Protein AF-A0A6I2UBQ3-F1 (afdb_monomer_lite)

Structure (mmCIF, N/CA/C/O backbone):
data_AF-A0A6I2UBQ3-F1
#
_entry.id   AF-A0A6I2UBQ3-F1
#
loop_
_atom_site.group_PDB
_atom_site.id
_atom_site.type_symbol
_atom_site.label_atom_id
_atom_site.label_alt_id
_atom_site.label_comp_id
_atom_site.label_asym_id
_atom_site.label_entity_id
_atom_site.label_seq_id
_atom_site.pdbx_PDB_ins_code
_atom_site.Cartn_x
_atom_site.Cartn_y
_atom_site.Cartn_z
_atom_site.occupancy
_atom_site.B_iso_or_equiv
_atom_site.auth_seq_id
_atom_site.auth_comp_id
_atom_site.auth_asym_id
_atom_site.auth_atom_id
_atom_site.pdbx_PDB_model_num
ATOM 1 N N . MET A 1 1 ? -4.994 -2.375 22.063 1.00 79.31 1 MET A N 1
ATOM 2 C CA . MET A 1 1 ? -6.035 -1.791 22.940 1.00 79.31 1 MET A CA 1
ATOM 3 C C . MET A 1 1 ? -6.570 -0.534 22.272 1.00 79.31 1 MET A C 1
ATOM 5 O O . MET A 1 1 ? -5.769 0.278 21.829 1.00 79.31 1 MET A O 1
ATOM 9 N N . VAL A 1 2 ? -7.887 -0.414 22.124 1.00 88.94 2 VAL A N 1
ATOM 10 C CA . VAL A 1 2 ? -8.575 0.676 21.416 1.00 88.94 2 VAL A CA 1
ATOM 11 C C . VAL A 1 2 ? -9.421 1.448 22.422 1.00 88.94 2 VAL A C 1
ATOM 13 O O . VAL A 1 2 ? -10.162 0.834 23.182 1.00 88.94 2 VAL A O 1
ATOM 16 N N . HIS A 1 3 ? -9.316 2.774 22.446 1.00 89.69 3 HIS A N 1
ATOM 17 C CA . HIS A 1 3 ? -10.200 3.613 23.254 1.00 89.69 3 HIS A CA 1
ATOM 18 C C . HIS A 1 3 ? -11.516 3.855 22.506 1.00 89.69 3 HIS A C 1
ATOM 20 O O . HIS A 1 3 ? -11.501 4.209 21.328 1.00 89.69 3 HIS A O 1
ATOM 26 N N . SER A 1 4 ? -12.639 3.669 23.190 1.00 87.38 4 SER A N 1
ATOM 27 C CA . SER A 1 4 ? -13.977 4.010 22.714 1.00 87.38 4 SER A CA 1
ATOM 28 C C . SER A 1 4 ? -14.573 5.050 23.654 1.00 87.38 4 SER A C 1
ATOM 30 O O . SER A 1 4 ? -14.580 4.841 24.865 1.00 87.38 4 SER A O 1
ATOM 32 N N . GLU A 1 5 ? -15.090 6.150 23.105 1.00 87.44 5 GLU A N 1
ATOM 33 C CA . GLU A 1 5 ? -15.733 7.222 23.884 1.00 87.44 5 GLU A CA 1
ATOM 34 C C . GLU A 1 5 ? -17.092 6.808 24.474 1.00 87.44 5 GLU A C 1
ATOM 36 O O . GLU A 1 5 ? -17.652 7.536 25.289 1.00 87.44 5 GLU A O 1
ATOM 41 N N . GLY A 1 6 ? -17.591 5.623 24.108 1.00 81.00 6 GLY A N 1
ATOM 42 C CA . GLY A 1 6 ? -18.938 5.159 24.422 1.00 81.00 6 GLY A CA 1
ATOM 43 C C . GLY A 1 6 ? -19.851 5.208 23.197 1.00 81.00 6 GLY A C 1
ATOM 44 O O . GLY A 1 6 ? -19.631 5.959 22.248 1.00 81.00 6 GLY A O 1
ATOM 45 N N . GLY A 1 7 ? -20.856 4.338 23.183 1.00 79.25 7 GLY A N 1
ATOM 46 C CA . GLY A 1 7 ? -21.875 4.279 22.140 1.00 79.25 7 GLY A CA 1
ATOM 47 C C . GLY A 1 7 ? -23.088 5.166 22.437 1.00 79.25 7 GLY A C 1
ATOM 48 O O . GLY A 1 7 ? -23.176 5.838 23.462 1.00 79.25 7 GLY A O 1
ATOM 49 N N . ALA A 1 8 ? -24.072 5.139 21.538 1.00 77.88 8 ALA A N 1
ATOM 50 C CA . ALA A 1 8 ? -25.351 5.814 21.757 1.00 77.88 8 ALA A CA 1
ATOM 51 C C . ALA A 1 8 ? -26.162 5.159 22.892 1.00 77.88 8 ALA A C 1
ATOM 53 O O . ALA A 1 8 ? -26.064 3.952 23.117 1.00 77.88 8 ALA A O 1
ATOM 54 N N . VAL A 1 9 ? -27.009 5.938 23.570 1.00 82.25 9 VAL A N 1
ATOM 55 C CA . VAL A 1 9 ? -27.980 5.418 24.549 1.00 82.25 9 VAL A CA 1
ATOM 56 C C . VAL A 1 9 ? -28.892 4.394 23.865 1.00 82.25 9 VAL A C 1
ATOM 58 O O . VAL A 1 9 ? -29.412 4.653 22.779 1.00 82.25 9 VAL A O 1
ATOM 61 N N . ARG A 1 10 ? -29.105 3.239 24.502 1.00 82.50 10 ARG A N 1
ATOM 62 C CA . ARG A 1 10 ? -30.016 2.188 24.020 1.00 82.50 10 ARG A CA 1
ATOM 63 C C . ARG A 1 10 ? -31.049 1.858 25.094 1.00 82.50 10 ARG A C 1
ATOM 65 O O . ARG A 1 10 ? -30.814 2.090 26.276 1.00 82.50 10 ARG A O 1
ATOM 72 N N . VAL A 1 11 ? -32.199 1.324 24.688 1.00 83.62 11 VAL A N 1
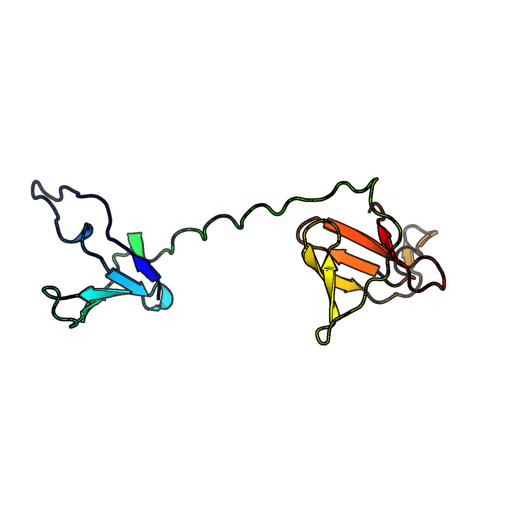ATOM 73 C CA . VAL A 1 11 ? -33.218 0.803 25.610 1.00 83.62 11 VAL A CA 1
ATOM 74 C C . VAL A 1 11 ? -33.198 -0.716 25.518 1.00 83.62 11 VAL A C 1
ATOM 76 O O . VAL A 1 11 ? -33.469 -1.269 24.455 1.00 83.62 11 VAL A O 1
ATOM 79 N N . ILE A 1 12 ? -32.878 -1.386 26.622 1.00 79.75 12 ILE A N 1
ATOM 80 C CA . ILE A 1 12 ? -32.845 -2.847 26.728 1.00 79.75 12 ILE A CA 1
ATOM 81 C C . ILE A 1 12 ? -33.933 -3.255 27.722 1.00 79.75 12 ILE A C 1
ATOM 83 O O . ILE A 1 12 ? -33.939 -2.807 28.867 1.00 79.75 12 ILE A O 1
ATOM 87 N N . ASN A 1 13 ? -34.889 -4.080 27.283 1.00 80.00 13 ASN A N 1
ATOM 88 C CA . ASN A 1 13 ? -36.015 -4.553 28.106 1.00 80.00 13 ASN A CA 1
ATOM 89 C C . ASN A 1 13 ? -36.793 -3.424 28.813 1.00 80.00 13 ASN A C 1
ATOM 91 O O . ASN A 1 13 ? -37.135 -3.524 29.991 1.00 80.00 13 ASN A O 1
ATOM 95 N N . GLY A 1 14 ? -37.038 -2.317 28.107 1.00 83.44 14 GLY A N 1
ATOM 96 C CA . GLY A 1 14 ? -37.775 -1.165 28.640 1.00 83.44 14 GLY A CA 1
ATOM 97 C C . GLY A 1 14 ? -36.997 -0.305 29.645 1.00 83.44 14 GLY A C 1
ATOM 98 O O . GLY A 1 14 ? -37.555 0.659 30.163 1.00 83.44 14 GLY A O 1
ATOM 99 N N . LYS A 1 15 ? -35.719 -0.610 29.911 1.00 80.31 15 LYS A N 1
ATOM 100 C CA . LYS A 1 15 ? -34.821 0.216 30.729 1.00 80.31 15 LYS A CA 1
ATOM 101 C C . LYS A 1 15 ? -33.751 0.860 29.857 1.00 80.31 15 LYS A C 1
ATOM 103 O O . LYS A 1 15 ? -33.224 0.239 28.938 1.00 80.31 15 LYS A O 1
ATOM 108 N N . VAL A 1 16 ? -33.441 2.118 30.150 1.00 80.50 16 VAL A N 1
ATOM 109 C CA . VAL A 1 16 ? -32.354 2.840 29.487 1.00 80.50 16 VAL A CA 1
ATOM 110 C C . VAL A 1 16 ? -31.023 2.260 29.958 1.00 80.50 16 VAL A C 1
ATOM 112 O O . VAL A 1 16 ? -30.746 2.233 31.157 1.00 80.50 16 VAL A O 1
ATOM 115 N N . ASP A 1 17 ? -30.214 1.794 29.014 1.00 76.75 17 ASP A N 1
ATOM 116 C CA . ASP A 1 17 ? -28.870 1.297 29.267 1.00 76.75 17 ASP A CA 1
ATOM 117 C C . ASP A 1 17 ? -27.860 2.454 29.208 1.00 76.75 17 ASP A C 1
ATOM 119 O O . ASP A 1 17 ? -27.469 2.930 28.137 1.00 76.75 17 ASP A O 1
ATOM 123 N N . TYR A 1 18 ? -27.452 2.916 30.391 1.00 79.62 18 TYR A N 1
ATOM 124 C CA . TYR A 1 18 ? -26.423 3.944 30.568 1.00 79.62 18 TYR A CA 1
ATOM 125 C C . TYR A 1 18 ? -24.997 3.382 30.520 1.00 79.62 18 TYR A C 1
ATOM 127 O O . TYR A 1 18 ? -24.033 4.150 30.531 1.00 79.62 18 TYR A O 1
ATOM 135 N N . GLU A 1 19 ? -24.837 2.061 30.482 1.00 78.50 19 GLU A N 1
ATOM 136 C CA . GLU A 1 19 ? -23.529 1.415 30.520 1.00 78.50 19 GLU A CA 1
ATOM 137 C C . GLU A 1 19 ? -22.830 1.515 29.164 1.00 78.50 19 GLU A C 1
ATOM 139 O O . GLU A 1 19 ? -21.617 1.725 29.125 1.00 78.50 19 GLU A O 1
ATOM 144 N N . ASN A 1 20 ? -23.597 1.464 28.069 1.00 80.19 20 ASN A N 1
ATOM 145 C CA . ASN A 1 20 ? -23.085 1.576 26.702 1.00 80.19 20 ASN A CA 1
ATOM 146 C C . ASN A 1 20 ? -22.452 2.945 26.390 1.00 80.19 20 ASN A C 1
ATOM 148 O O . ASN A 1 20 ? -21.561 3.036 25.550 1.00 80.19 20 ASN A O 1
ATOM 152 N N . VAL A 1 21 ? -22.890 4.013 27.063 1.00 83.94 21 VAL A N 1
ATOM 153 C CA . VAL A 1 21 ? -22.431 5.396 26.813 1.00 83.94 21 VAL A CA 1
ATOM 154 C C . VAL A 1 21 ? -21.105 5.700 27.512 1.00 83.94 21 VAL A C 1
ATOM 156 O O . VAL A 1 21 ? -20.477 6.722 27.256 1.00 83.94 21 VAL A O 1
ATOM 159 N N . LYS A 1 22 ? -20.662 4.834 28.427 1.00 86.94 22 LYS A N 1
ATOM 160 C CA . LYS A 1 22 ? -19.435 5.076 29.184 1.00 86.94 22 LYS A CA 1
ATOM 161 C C . LYS A 1 22 ? -18.201 4.793 28.318 1.00 86.94 22 LYS A C 1
ATOM 163 O O . LYS A 1 22 ? -18.185 3.790 27.598 1.00 86.94 22 LYS A O 1
ATOM 168 N N . PRO A 1 23 ? -17.143 5.613 28.440 1.00 88.94 23 PRO A N 1
ATOM 169 C CA . PRO A 1 23 ? -15.890 5.349 27.760 1.00 88.94 23 PRO A CA 1
ATOM 170 C C . PRO A 1 23 ? -15.277 4.042 28.265 1.00 88.94 23 PRO A C 1
ATOM 172 O O . PRO A 1 23 ? -15.368 3.699 29.449 1.00 88.94 23 PRO A O 1
ATOM 175 N N . ARG A 1 24 ? -14.655 3.299 27.353 1.00 91.12 24 ARG A N 1
ATOM 176 C CA . ARG A 1 24 ? -14.041 2.002 27.643 1.00 91.12 24 ARG A CA 1
ATOM 177 C C . ARG A 1 24 ? -12.827 1.752 26.767 1.00 91.12 24 ARG A C 1
ATOM 179 O O . ARG A 1 24 ? -12.738 2.229 25.638 1.00 91.12 24 ARG A O 1
ATOM 186 N N . TYR A 1 25 ? -11.910 0.943 27.276 1.00 91.56 25 TYR A N 1
ATOM 187 C CA . TYR A 1 25 ? -10.757 0.462 26.530 1.00 91.56 25 TYR A CA 1
ATOM 188 C C . TYR A 1 25 ? -10.960 -0.988 26.129 1.00 91.56 25 TYR A C 1
ATOM 190 O O . TYR A 1 25 ? -11.138 -1.848 26.980 1.00 91.56 25 TYR A O 1
ATOM 198 N N . ILE A 1 26 ? -10.897 -1.265 24.836 1.00 92.12 26 ILE A N 1
ATOM 199 C CA . ILE A 1 26 ? -11.262 -2.547 24.245 1.00 92.12 26 ILE A CA 1
ATOM 200 C C . ILE A 1 26 ? -10.000 -3.270 23.770 1.00 92.12 26 ILE A C 1
ATOM 202 O O . ILE A 1 26 ? -9.144 -2.694 23.092 1.00 92.12 26 ILE A O 1
ATOM 206 N N . CYS A 1 27 ? -9.871 -4.547 24.112 1.00 91.94 27 CYS A N 1
ATOM 207 C CA . CYS A 1 27 ? -8.873 -5.447 23.555 1.00 91.94 27 CYS A CA 1
ATOM 208 C C . CYS A 1 27 ? -9.582 -6.550 22.766 1.00 91.94 27 CYS A C 1
ATOM 210 O O . CYS A 1 27 ? -10.089 -7.505 23.356 1.00 91.94 27 CYS A O 1
ATOM 212 N N . TYR A 1 28 ? -9.607 -6.413 21.439 1.00 90.31 28 TYR A N 1
ATOM 213 C CA . TYR A 1 28 ? -10.239 -7.390 20.549 1.00 90.31 28 TYR A CA 1
ATOM 214 C C . TYR A 1 28 ? -9.514 -8.744 20.562 1.00 90.31 28 TYR A C 1
ATOM 216 O O . TYR A 1 28 ? -10.178 -9.772 20.544 1.00 90.31 28 TYR A O 1
ATOM 224 N N . ASP A 1 29 ? -8.184 -8.759 20.711 1.00 90.19 29 ASP A N 1
ATOM 225 C CA . ASP A 1 29 ? -7.394 -10.002 20.770 1.00 90.19 29 ASP A CA 1
ATOM 226 C C . ASP A 1 29 ? -7.744 -10.858 21.994 1.00 90.19 29 ASP A C 1
ATOM 228 O O . ASP A 1 29 ? -7.784 -12.084 21.931 1.00 90.19 29 ASP A O 1
ATOM 232 N N . CYS A 1 30 ? -8.002 -10.204 23.128 1.00 91.69 30 CYS A N 1
ATOM 233 C CA . CYS A 1 30 ? -8.322 -10.877 24.383 1.00 91.69 30 CYS A CA 1
ATOM 234 C C . CYS A 1 30 ? -9.829 -11.038 24.614 1.00 91.69 30 CYS A C 1
ATOM 236 O O . CYS A 1 30 ? -10.212 -11.705 25.571 1.00 91.69 30 CYS A O 1
ATOM 238 N N . GLY A 1 31 ? -10.681 -10.396 23.811 1.00 91.38 31 GLY A N 1
ATOM 239 C CA . GLY A 1 31 ? -12.124 -10.413 24.038 1.00 91.38 31 GLY A CA 1
ATOM 240 C C . GLY A 1 31 ? -12.548 -9.707 25.334 1.00 91.38 31 GLY A C 1
ATOM 241 O O . GLY A 1 31 ? -13.530 -10.117 25.943 1.00 91.38 31 GLY A O 1
ATOM 242 N N . ILE A 1 32 ? -11.819 -8.677 25.783 1.00 94.38 32 ILE A N 1
ATOM 243 C CA . ILE A 1 32 ? -12.110 -7.959 27.038 1.00 94.38 32 ILE A CA 1
ATOM 244 C C . ILE A 1 32 ? -12.165 -6.452 26.846 1.00 94.38 32 ILE A C 1
ATOM 246 O O . ILE A 1 32 ? -11.484 -5.898 25.980 1.00 94.38 32 ILE A O 1
ATOM 250 N N . PHE A 1 33 ? -12.904 -5.774 27.717 1.00 93.19 33 PHE A N 1
ATOM 251 C CA . PHE A 1 33 ? -12.841 -4.328 27.843 1.00 93.19 33 PHE A CA 1
ATOM 252 C C . PHE A 1 33 ? -12.656 -3.885 29.293 1.00 93.19 33 PHE A C 1
ATOM 254 O O . PHE A 1 33 ? -13.031 -4.577 30.236 1.00 93.19 33 PHE A O 1
ATOM 261 N N . TYR A 1 34 ? -12.054 -2.715 29.456 1.00 92.69 34 TYR A N 1
ATOM 262 C CA . TYR A 1 34 ? -11.826 -2.068 30.736 1.00 92.69 34 TYR A CA 1
ATOM 263 C C . TYR A 1 34 ? -12.637 -0.791 30.808 1.00 92.69 34 TYR A C 1
ATOM 265 O O . TYR A 1 34 ? -12.682 -0.026 29.840 1.00 92.69 34 TYR A O 1
ATOM 273 N N . ARG A 1 35 ? -13.240 -0.531 31.962 1.00 90.75 35 ARG A N 1
ATOM 274 C CA . ARG A 1 35 ? -14.015 0.684 32.191 1.00 90.75 35 ARG A CA 1
ATOM 275 C C . ARG A 1 35 ? -13.648 1.315 33.515 1.00 90.75 35 ARG A C 1
ATOM 277 O O . ARG A 1 35 ? -13.473 0.620 34.511 1.00 90.75 35 ARG A O 1
ATOM 284 N N . GLU A 1 36 ? -13.556 2.635 33.504 1.00 90.06 36 GLU A N 1
ATOM 285 C CA . GLU A 1 36 ? -13.230 3.399 34.695 1.00 90.06 36 GLU A CA 1
ATOM 286 C C . GLU A 1 36 ? -14.403 3.423 35.684 1.00 90.06 36 GLU A C 1
ATOM 288 O O . GLU A 1 36 ? -15.560 3.659 35.316 1.00 90.06 36 GLU A O 1
ATOM 293 N N . LEU A 1 37 ? -14.094 3.216 36.959 1.00 87.94 37 LEU A N 1
ATOM 294 C CA . LEU A 1 37 ? -15.043 3.310 38.056 1.00 87.94 37 LEU A CA 1
ATOM 295 C C . LEU A 1 37 ? -15.066 4.733 38.601 1.00 87.94 37 LEU A C 1
ATOM 297 O O . LEU A 1 37 ? -14.056 5.229 39.093 1.00 87.94 37 LEU A O 1
ATOM 301 N N . LEU A 1 38 ? -16.231 5.384 38.546 1.00 84.38 38 LEU A N 1
ATOM 302 C CA . LEU A 1 38 ? -16.511 6.652 39.239 1.00 84.38 38 LEU A CA 1
ATOM 303 C C . LEU A 1 38 ? -15.474 7.773 39.002 1.00 84.38 38 LEU A C 1
ATOM 305 O O . LEU A 1 38 ? -15.280 8.612 39.876 1.00 84.38 38 LEU A O 1
ATOM 309 N N . ARG A 1 39 ? -14.812 7.801 37.834 1.00 80.94 39 ARG A N 1
ATOM 310 C CA . ARG A 1 39 ? -13.725 8.755 37.519 1.00 80.94 39 ARG A CA 1
ATOM 311 C C . ARG A 1 39 ? -12.563 8.728 38.529 1.00 80.94 39 ARG A C 1
ATOM 313 O O . ARG A 1 39 ? -11.942 9.751 38.802 1.00 80.94 39 ARG A O 1
ATOM 320 N N . SER A 1 40 ? -12.326 7.572 39.144 1.00 88.56 40 SER A N 1
ATOM 321 C CA . SER A 1 40 ? -11.312 7.384 40.188 1.00 88.56 40 SER A CA 1
ATOM 322 C C . SER A 1 40 ? -9.919 7.051 39.645 1.00 88.56 40 SER A C 1
ATOM 324 O O . SER A 1 40 ? -8.977 6.930 40.422 1.00 88.56 40 SER A O 1
ATOM 326 N N . GLY A 1 41 ? -9.778 6.839 38.334 1.00 87.88 41 GLY A N 1
ATOM 327 C CA . GLY A 1 41 ? -8.589 6.256 37.716 1.00 87.88 41 GLY A CA 1
ATOM 328 C C . GLY A 1 41 ? -8.464 4.737 37.891 1.00 87.88 41 GLY A C 1
ATOM 329 O O . GLY A 1 41 ? -7.541 4.143 37.335 1.00 87.88 41 GLY A O 1
ATOM 330 N N . LEU A 1 42 ? -9.375 4.088 38.628 1.00 90.50 42 LEU A N 1
ATOM 331 C CA . LEU A 1 42 ? -9.431 2.631 38.762 1.00 90.50 42 LEU A CA 1
ATOM 332 C C . LEU A 1 42 ? -10.290 2.023 37.654 1.00 90.50 42 LEU A C 1
ATOM 334 O O . LEU A 1 42 ? -11.371 2.526 37.349 1.00 90.50 42 LEU A O 1
ATOM 338 N N . TYR A 1 43 ? -9.822 0.914 37.084 1.00 91.69 43 TYR A N 1
ATOM 339 C CA . TYR A 1 43 ? -10.470 0.243 35.962 1.00 91.69 43 TYR A CA 1
ATOM 340 C C . TYR A 1 43 ? -10.902 -1.168 36.336 1.00 91.69 43 TYR A C 1
ATOM 342 O O . TYR A 1 43 ? -10.118 -1.944 36.880 1.00 91.69 43 TYR A O 1
ATOM 350 N N . GLU A 1 44 ? -12.131 -1.514 35.974 1.00 92.56 44 GLU A N 1
ATOM 351 C CA . GLU A 1 44 ? -12.668 -2.865 36.101 1.00 92.56 44 GLU A CA 1
ATOM 352 C C . GLU A 1 44 ? -12.688 -3.562 34.737 1.00 92.56 44 GLU A C 1
ATOM 354 O O . GLU A 1 44 ? -12.868 -2.915 33.700 1.00 92.56 44 GLU A O 1
ATOM 359 N N . ARG A 1 45 ? -12.451 -4.878 34.743 1.00 93.94 45 ARG A N 1
ATOM 360 C CA . ARG A 1 45 ? -12.358 -5.731 33.554 1.00 93.94 45 ARG A CA 1
ATOM 361 C C . ARG A 1 45 ? -13.680 -6.449 33.316 1.00 93.94 45 ARG A C 1
ATOM 363 O O . ARG A 1 45 ? -14.210 -7.082 34.220 1.00 93.94 45 ARG A O 1
ATOM 370 N N . PHE A 1 46 ? -14.118 -6.446 32.066 1.00 91.50 46 PHE A N 1
ATOM 371 C CA . PHE A 1 46 ? -15.329 -7.109 31.602 1.00 91.50 46 PHE A CA 1
ATOM 372 C C . PHE A 1 46 ? -15.050 -7.890 30.316 1.00 91.50 46 PHE A C 1
ATOM 374 O O . PHE A 1 46 ? -14.109 -7.584 29.579 1.00 91.50 46 PHE A O 1
ATOM 381 N N . GLU A 1 47 ? -15.869 -8.897 30.034 1.00 93.25 47 GLU A N 1
ATOM 382 C CA . GLU A 1 47 ? -15.826 -9.634 28.771 1.00 93.25 47 GLU A CA 1
ATOM 383 C C . GLU A 1 47 ? -16.565 -8.864 27.672 1.00 93.25 47 GLU A C 1
ATOM 385 O O . GLU A 1 47 ? -17.602 -8.247 27.917 1.00 93.25 47 GLU A O 1
ATOM 390 N N . LEU A 1 48 ? -16.024 -8.885 26.453 1.00 90.06 48 LEU A N 1
ATOM 391 C CA . LEU A 1 48 ? -16.696 -8.325 25.284 1.00 90.06 48 LEU A CA 1
ATOM 392 C C . LEU A 1 48 ? -17.884 -9.214 24.888 1.00 90.06 48 LEU A C 1
ATOM 394 O O . LEU A 1 48 ? -17.691 -10.425 24.719 1.00 90.06 48 LEU A O 1
ATOM 398 N N . PRO A 1 49 ? -19.074 -8.629 24.667 1.00 86.88 49 PRO A N 1
ATOM 399 C CA . PRO A 1 49 ? -20.188 -9.316 24.021 1.00 86.88 49 PRO A CA 1
ATOM 400 C C . PRO A 1 49 ? -19.768 -9.907 22.671 1.00 86.88 49 PRO A C 1
ATOM 402 O O . PRO A 1 49 ? -18.926 -9.338 21.974 1.00 86.88 49 PRO A O 1
ATOM 405 N N . GLU A 1 50 ? -20.332 -11.054 22.291 1.00 85.69 50 GLU A N 1
ATOM 406 C CA . GLU A 1 50 ? -19.934 -11.761 21.065 1.00 85.69 50 GLU A CA 1
ATOM 407 C C . GLU A 1 50 ? -20.114 -10.921 19.796 1.00 85.69 50 GLU A C 1
ATOM 409 O O . GLU A 1 50 ? -19.269 -10.977 18.902 1.00 85.69 50 GLU A O 1
ATOM 414 N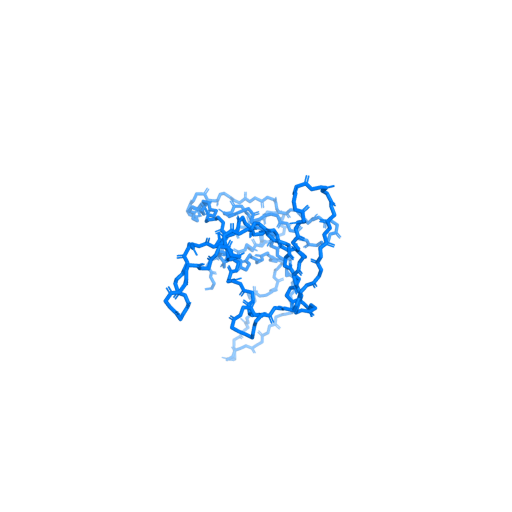 N . ASP A 1 51 ? -21.154 -10.089 19.751 1.00 83.19 51 ASP A N 1
ATOM 415 C CA . ASP A 1 51 ? -21.443 -9.169 18.651 1.00 83.19 51 ASP A CA 1
ATOM 416 C C . ASP A 1 51 ? -20.411 -8.035 18.515 1.00 83.19 51 ASP A C 1
ATOM 418 O O . ASP A 1 51 ? -20.245 -7.480 17.429 1.00 83.19 51 ASP A O 1
ATOM 422 N N . GLU A 1 52 ? -19.658 -7.736 19.577 1.00 85.25 52 GLU A N 1
ATOM 423 C CA . GLU A 1 52 ? -18.636 -6.683 19.607 1.00 85.25 52 GLU A CA 1
ATOM 424 C C . GLU A 1 52 ? -17.197 -7.217 19.545 1.00 85.25 52 GLU A C 1
ATOM 426 O O . GLU A 1 52 ? -16.252 -6.434 19.462 1.00 85.25 52 GLU A O 1
ATOM 431 N N . LYS A 1 53 ? -16.986 -8.540 19.567 1.00 86.75 53 LYS A N 1
ATOM 432 C CA . LYS A 1 53 ? -15.633 -9.129 19.465 1.00 86.75 53 LYS A CA 1
ATOM 433 C C . LYS A 1 53 ? -14.978 -8.869 18.109 1.00 86.75 53 LYS A C 1
ATOM 435 O O . LYS A 1 53 ? -13.753 -8.921 18.003 1.00 86.75 53 LYS A O 1
ATOM 440 N N . THR A 1 54 ? -15.773 -8.576 17.083 1.00 85.25 54 THR A N 1
ATOM 441 C CA . THR A 1 54 ? -15.251 -8.234 15.761 1.00 85.25 54 THR A CA 1
ATOM 442 C C . THR A 1 54 ? -14.820 -6.765 15.751 1.00 85.25 54 THR A C 1
ATOM 444 O O . THR A 1 54 ? -15.665 -5.890 15.947 1.00 85.25 54 THR A O 1
ATOM 447 N N . PRO A 1 55 ? -13.531 -6.457 15.515 1.00 83.50 55 PRO A N 1
ATOM 448 C CA . PRO A 1 55 ? -13.081 -5.076 15.455 1.00 83.50 55 PRO A CA 1
ATOM 449 C C . PRO A 1 55 ? -13.771 -4.329 14.305 1.00 83.50 55 PRO A C 1
ATOM 451 O O . PRO A 1 55 ? -13.974 -4.906 13.231 1.00 83.50 55 PRO A O 1
ATOM 454 N N . PRO A 1 56 ? -14.103 -3.036 14.487 1.00 81.00 56 PRO A N 1
ATOM 455 C CA . PRO A 1 56 ? -14.606 -2.222 13.395 1.00 81.00 56 PRO A CA 1
ATOM 456 C C . PRO A 1 56 ? -13.560 -2.163 12.274 1.00 81.00 56 PRO A C 1
ATOM 458 O O . PRO A 1 56 ? -12.353 -2.215 12.550 1.00 81.00 56 PRO A O 1
ATOM 461 N N . PRO A 1 57 ? -13.992 -2.037 11.006 1.00 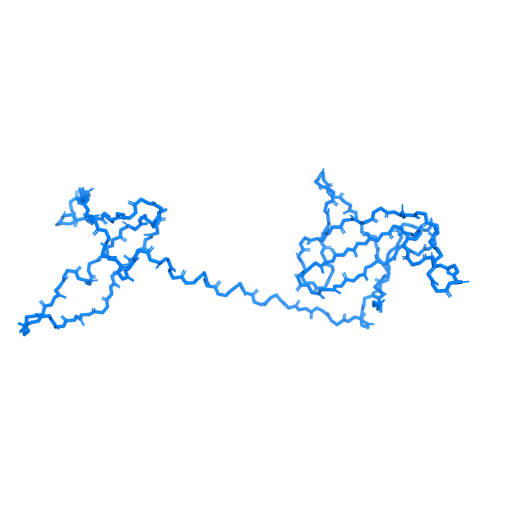79.50 57 PRO A N 1
ATOM 462 C CA . PRO A 1 57 ? -13.059 -1.890 9.905 1.00 79.50 57 PRO A CA 1
ATOM 463 C C . PRO A 1 57 ? -12.156 -0.677 10.165 1.00 79.50 57 PRO A C 1
ATOM 465 O O . PRO A 1 57 ? -12.637 0.355 10.649 1.00 79.50 57 PRO A O 1
ATOM 468 N N . PRO A 1 58 ? -10.849 -0.778 9.864 1.00 75.88 58 PRO A N 1
ATOM 469 C CA . PRO A 1 58 ? -9.951 0.352 10.023 1.00 75.88 58 PRO A CA 1
ATOM 470 C C . PRO A 1 58 ? -10.479 1.539 9.206 1.00 75.88 58 PRO A C 1
ATOM 472 O O . PRO A 1 58 ? -11.019 1.334 8.110 1.00 75.88 58 PRO A O 1
ATOM 475 N N . PRO A 1 59 ? -10.330 2.781 9.705 1.00 72.44 59 PRO A N 1
ATOM 476 C CA . PRO A 1 59 ? -10.742 3.951 8.950 1.00 72.44 59 PRO A CA 1
ATOM 477 C C . PRO A 1 59 ? -10.053 3.937 7.577 1.00 72.44 59 PRO A C 1
ATOM 479 O O . PRO A 1 59 ? -8.884 3.539 7.479 1.00 72.44 59 PRO A O 1
ATOM 482 N N . PRO A 1 60 ? -10.748 4.353 6.503 1.00 68.12 60 PRO A N 1
ATOM 483 C CA . PRO A 1 60 ? -10.149 4.391 5.180 1.00 68.12 60 PRO A CA 1
ATOM 484 C C . PRO A 1 60 ? -8.882 5.249 5.231 1.00 68.12 60 PRO A C 1
ATOM 486 O O . PRO A 1 60 ? -8.913 6.386 5.709 1.00 68.12 60 PRO A O 1
ATOM 489 N N . LYS A 1 61 ? -7.757 4.701 4.747 1.00 65.38 61 LYS A N 1
ATOM 490 C CA . LYS A 1 61 ? -6.502 5.458 4.638 1.00 65.38 61 LYS A CA 1
ATOM 491 C C . LYS A 1 61 ? -6.793 6.771 3.889 1.00 65.38 61 LYS A C 1
ATOM 493 O O . LYS A 1 61 ? -7.496 6.731 2.873 1.00 65.38 61 LYS A O 1
ATOM 498 N N . PRO A 1 62 ? -6.264 7.926 4.337 1.00 66.06 62 PRO A N 1
ATOM 499 C CA . PRO A 1 62 ? -6.472 9.183 3.631 1.00 66.06 62 PRO A CA 1
ATOM 500 C C . PRO A 1 62 ? -5.999 9.034 2.181 1.00 66.06 62 PRO A C 1
ATOM 502 O O . PRO A 1 62 ? -4.863 8.620 1.931 1.00 66.06 62 PRO A O 1
ATOM 505 N N . LYS A 1 63 ? -6.883 9.341 1.222 1.00 61.91 63 LYS A N 1
ATOM 506 C CA . LYS A 1 63 ? -6.569 9.267 -0.210 1.00 61.91 63 LYS A CA 1
ATOM 507 C C . LYS A 1 63 ? -5.443 10.254 -0.507 1.00 61.91 63 LYS A C 1
ATOM 509 O O . LYS A 1 63 ? -5.648 11.467 -0.496 1.00 61.91 63 LYS A O 1
ATOM 514 N N . ARG A 1 64 ? -4.239 9.737 -0.746 1.00 67.31 64 ARG A N 1
ATOM 515 C CA . ARG A 1 64 ? -3.089 10.559 -1.137 1.00 67.31 64 ARG A CA 1
ATOM 516 C C . ARG A 1 64 ? -3.362 11.151 -2.519 1.00 67.31 64 ARG A C 1
ATOM 518 O O . ARG A 1 64 ? -3.901 10.462 -3.383 1.00 67.31 64 ARG A O 1
ATOM 525 N N . ARG A 1 65 ? -3.015 12.424 -2.737 1.00 74.69 65 ARG A N 1
ATOM 526 C CA . ARG A 1 65 ? -3.152 13.061 -4.056 1.00 74.69 65 ARG A CA 1
ATOM 527 C C . ARG A 1 65 ? -2.200 12.369 -5.032 1.00 74.69 65 ARG A C 1
ATOM 529 O O . ARG A 1 65 ? -0.988 12.494 -4.893 1.00 74.69 65 ARG A O 1
ATOM 536 N N . ILE A 1 66 ? -2.756 11.619 -5.978 1.00 80.06 66 ILE A N 1
ATOM 537 C CA . ILE A 1 66 ? -1.995 10.914 -7.011 1.00 80.06 66 ILE A CA 1
ATOM 538 C C . ILE A 1 66 ? -1.673 11.914 -8.124 1.00 80.06 66 ILE A C 1
ATOM 540 O O . ILE A 1 66 ? -2.588 12.475 -8.723 1.00 80.06 66 ILE A O 1
ATOM 544 N N . LYS A 1 67 ? -0.387 12.137 -8.414 1.00 83.69 67 LYS A N 1
ATOM 545 C CA . LYS A 1 67 ? 0.037 12.966 -9.556 1.00 83.69 67 LYS A CA 1
ATOM 546 C C . LYS A 1 67 ? -0.283 12.279 -10.893 1.00 83.69 67 LYS A C 1
ATOM 548 O O . LYS A 1 67 ? -0.273 11.044 -10.985 1.00 83.69 67 LYS A O 1
ATOM 553 N N . SER A 1 68 ? -0.553 13.066 -11.933 1.00 82.50 68 SER A N 1
ATOM 554 C CA . SER A 1 68 ? -0.725 12.576 -13.309 1.00 82.50 68 SER A CA 1
ATOM 555 C C . SER A 1 68 ? 0.591 11.971 -13.836 1.00 82.50 68 SER A C 1
ATOM 557 O O . SER A 1 68 ? 1.672 12.281 -13.338 1.00 82.50 68 SER A O 1
ATOM 559 N N . THR A 1 69 ? 0.518 11.040 -14.794 1.00 80.50 69 THR A N 1
ATOM 560 C CA . THR A 1 69 ? 1.710 10.374 -15.365 1.00 80.50 69 THR A CA 1
ATOM 561 C C . THR A 1 69 ? 2.417 11.232 -16.406 1.00 80.50 69 THR A C 1
ATOM 563 O O . THR A 1 69 ? 3.641 11.187 -16.486 1.00 80.50 69 THR A O 1
ATOM 566 N N . GLY A 1 70 ? 1.665 12.044 -17.158 1.00 74.06 70 GLY A N 1
ATOM 567 C CA . GLY A 1 70 ? 2.192 12.904 -18.224 1.00 74.06 70 GLY A CA 1
ATOM 568 C C . GLY A 1 70 ? 3.119 14.026 -17.745 1.00 74.06 70 GLY A C 1
ATOM 569 O O . GLY A 1 70 ? 3.871 14.572 -18.542 1.00 74.06 70 GLY A O 1
ATOM 570 N N . GLU A 1 71 ? 3.112 14.342 -16.450 1.00 71.94 71 GLU A N 1
ATOM 571 C CA . GLU A 1 71 ? 3.947 15.394 -15.849 1.00 71.94 71 GLU A CA 1
ATOM 572 C C . GLU A 1 71 ? 5.227 14.851 -15.190 1.00 71.94 71 GLU A C 1
ATOM 574 O O . GLU A 1 71 ? 6.022 15.610 -14.632 1.00 71.94 71 GLU A O 1
ATOM 579 N N . LEU A 1 72 ? 5.447 13.532 -15.210 1.00 84.38 72 LEU A N 1
ATOM 580 C CA . LEU A 1 72 ? 6.597 12.923 -14.546 1.00 84.38 72 LEU A CA 1
ATOM 581 C C . LEU A 1 72 ? 7.819 12.933 -15.462 1.00 84.38 72 LEU A C 1
ATOM 583 O O . LEU A 1 72 ? 7.983 12.069 -16.324 1.00 84.38 72 LEU A O 1
ATOM 587 N N . ALA A 1 73 ? 8.718 13.884 -15.220 1.00 87.38 73 ALA A N 1
ATOM 588 C CA . ALA A 1 73 ? 10.044 13.866 -15.819 1.00 87.38 73 ALA A CA 1
ATOM 589 C C . ALA A 1 73 ? 10.855 12.639 -15.342 1.00 87.38 73 ALA A C 1
ATOM 591 O O . ALA A 1 73 ? 10.674 12.183 -14.205 1.00 87.38 73 ALA A O 1
ATOM 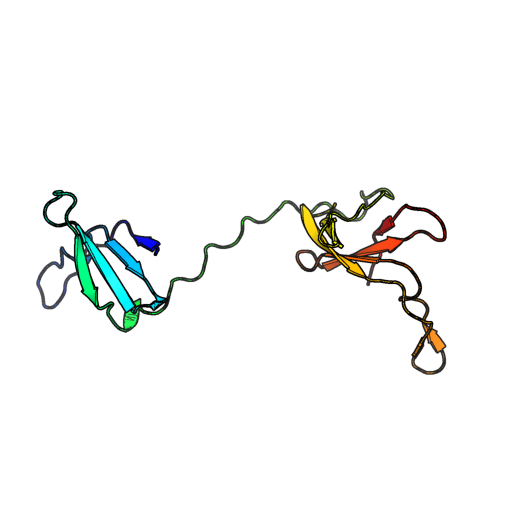592 N N . PRO A 1 74 ? 11.785 12.122 -16.171 1.00 90.44 74 PRO A N 1
ATOM 593 C CA . PRO A 1 74 ? 12.762 11.134 -15.737 1.00 90.44 74 PRO A CA 1
ATOM 594 C C . PRO A 1 74 ? 13.460 11.560 -14.449 1.00 90.44 74 PRO A C 1
ATOM 596 O O . PRO A 1 74 ? 13.924 12.694 -14.323 1.00 90.44 74 PRO A O 1
ATOM 599 N N . MET A 1 75 ? 13.577 10.642 -13.495 1.00 91.62 75 MET A N 1
ATOM 600 C CA . MET A 1 75 ? 14.099 10.976 -12.173 1.00 91.62 75 MET A CA 1
ATOM 601 C C . MET A 1 75 ? 14.981 9.888 -11.587 1.00 91.62 75 MET A C 1
ATOM 603 O O . MET A 1 75 ? 14.891 8.716 -11.946 1.00 91.62 75 MET A O 1
ATOM 607 N N . GLN A 1 76 ? 15.847 10.284 -10.660 1.00 91.62 76 GLN A N 1
ATOM 608 C CA . GLN A 1 76 ? 16.700 9.350 -9.940 1.00 91.62 76 GLN A CA 1
ATOM 609 C C . GLN A 1 76 ? 15.939 8.781 -8.744 1.00 91.62 76 GLN A C 1
ATOM 611 O O . GLN A 1 76 ? 15.627 9.496 -7.793 1.00 91.62 76 GLN A O 1
ATOM 616 N N . LEU A 1 77 ? 15.664 7.481 -8.785 1.00 89.81 77 LEU A N 1
ATOM 617 C CA . LEU A 1 77 ? 15.043 6.753 -7.684 1.00 89.81 77 LEU A CA 1
ATOM 618 C C . LEU A 1 77 ? 16.136 6.029 -6.898 1.00 89.81 77 LEU A C 1
ATOM 620 O O . LEU A 1 77 ? 16.812 5.144 -7.426 1.00 89.81 77 LEU A O 1
ATOM 624 N N . LYS A 1 78 ? 16.330 6.426 -5.637 1.00 86.62 78 LYS A N 1
ATOM 625 C CA . LYS A 1 78 ? 17.333 5.841 -4.737 1.00 86.62 78 LYS A CA 1
ATOM 626 C C . LYS A 1 78 ? 16.661 4.973 -3.685 1.00 86.62 78 LYS A C 1
ATOM 628 O O . LYS A 1 78 ? 15.675 5.381 -3.079 1.00 86.62 78 LYS A O 1
ATOM 633 N N . ARG A 1 79 ? 17.222 3.786 -3.460 1.00 88.31 79 ARG A N 1
ATOM 634 C CA . ARG A 1 79 ? 16.772 2.872 -2.407 1.00 88.31 79 ARG A CA 1
ATOM 635 C C . ARG A 1 79 ? 17.233 3.369 -1.040 1.00 88.31 79 ARG A C 1
ATOM 637 O O . ARG A 1 79 ? 18.345 3.874 -0.910 1.00 88.31 79 ARG A O 1
ATOM 644 N N . ASN A 1 80 ? 16.391 3.174 -0.036 1.00 87.38 80 ASN A N 1
ATOM 645 C CA . ASN A 1 80 ? 16.763 3.264 1.368 1.00 87.38 80 ASN A CA 1
ATOM 646 C C . ASN A 1 80 ? 17.415 1.950 1.845 1.00 87.38 80 ASN A C 1
ATOM 648 O O . ASN A 1 80 ? 17.522 0.987 1.082 1.00 87.38 80 ASN A O 1
ATOM 652 N N . ALA A 1 81 ? 17.823 1.899 3.118 1.00 86.12 81 ALA A N 1
ATOM 653 C CA . ALA A 1 81 ? 18.466 0.727 3.726 1.00 86.12 81 ALA A CA 1
ATOM 654 C C . ALA A 1 81 ? 17.632 -0.567 3.631 1.00 86.12 81 ALA A C 1
ATOM 656 O O . ALA A 1 81 ? 18.190 -1.658 3.620 1.00 86.12 81 ALA A O 1
ATOM 657 N N . ASN A 1 82 ? 16.310 -0.445 3.492 1.00 83.00 82 ASN A N 1
ATOM 658 C CA . ASN A 1 82 ? 15.380 -1.569 3.404 1.00 83.00 82 ASN A CA 1
ATOM 659 C C . ASN A 1 82 ? 15.062 -1.967 1.947 1.00 83.00 82 ASN A C 1
ATOM 661 O O . ASN A 1 82 ? 14.185 -2.794 1.718 1.00 83.00 82 ASN A O 1
ATOM 665 N N . GLY A 1 83 ? 15.720 -1.363 0.948 1.00 82.00 83 GLY A N 1
ATOM 666 C CA . GLY A 1 83 ? 15.499 -1.658 -0.473 1.00 82.00 83 GLY A CA 1
ATOM 667 C C . GLY A 1 83 ? 14.269 -0.984 -1.097 1.00 82.00 83 GLY A C 1
ATOM 668 O O . GLY A 1 83 ? 13.967 -1.234 -2.266 1.00 82.00 83 GLY A O 1
ATOM 669 N N . TYR A 1 84 ? 13.586 -0.105 -0.360 1.00 89.31 84 TYR A N 1
ATOM 670 C CA . TYR A 1 84 ? 12.411 0.637 -0.826 1.00 89.31 84 TYR A CA 1
ATOM 671 C C . TYR A 1 84 ? 12.778 2.051 -1.265 1.00 89.31 84 TYR A C 1
ATOM 673 O O . TYR A 1 84 ? 13.807 2.596 -0.873 1.00 89.31 84 TYR A O 1
ATOM 681 N N . CYS A 1 85 ? 11.911 2.686 -2.042 1.00 90.06 85 CYS A N 1
ATOM 682 C CA . CYS A 1 85 ? 11.980 4.127 -2.280 1.00 90.06 85 CYS A CA 1
ATOM 683 C C . CYS A 1 85 ? 10.579 4.741 -2.294 1.00 90.06 85 CYS A C 1
ATOM 685 O O . CYS A 1 85 ? 9.584 4.021 -2.241 1.00 90.06 85 CYS A O 1
ATOM 687 N N . GLU A 1 86 ? 10.494 6.066 -2.304 1.00 91.06 86 GLU A N 1
ATOM 688 C CA . GLU A 1 86 ? 9.217 6.773 -2.299 1.00 91.06 86 GLU A CA 1
ATOM 689 C C . GLU A 1 86 ? 8.660 6.912 -3.721 1.00 91.06 86 GLU A C 1
ATOM 691 O O . GLU A 1 86 ? 9.373 7.293 -4.649 1.00 91.06 86 GLU A O 1
ATOM 696 N N . CYS A 1 87 ? 7.373 6.608 -3.894 1.00 90.50 87 CYS A N 1
ATOM 697 C CA . CYS A 1 87 ? 6.682 6.736 -5.165 1.00 90.50 87 CYS A CA 1
ATOM 698 C C . CYS A 1 87 ? 6.461 8.217 -5.520 1.00 90.50 87 CYS A C 1
ATOM 700 O O . CYS A 1 87 ? 5.711 8.901 -4.823 1.00 90.50 87 CYS A O 1
ATOM 702 N N . PRO A 1 88 ? 6.979 8.702 -6.659 1.00 89.56 88 PRO A N 1
ATOM 703 C CA . PRO A 1 88 ? 6.793 10.087 -7.101 1.00 89.56 88 PRO A CA 1
ATOM 704 C C . PRO A 1 88 ? 5.331 10.507 -7.300 1.00 89.56 88 PRO A C 1
ATOM 706 O O . PRO A 1 88 ? 5.021 11.700 -7.244 1.00 89.56 88 PRO A O 1
ATOM 709 N N . ARG A 1 89 ? 4.434 9.541 -7.553 1.00 89.00 89 ARG A N 1
ATOM 710 C CA . ARG A 1 89 ? 3.008 9.792 -7.807 1.00 89.00 89 ARG A CA 1
ATOM 711 C C . ARG A 1 89 ? 2.165 9.901 -6.555 1.00 89.00 89 ARG A C 1
ATOM 713 O O . ARG A 1 89 ? 1.327 10.791 -6.501 1.00 89.00 89 ARG A O 1
ATOM 720 N N . CYS A 1 90 ? 2.337 8.997 -5.595 1.00 88.31 90 CYS A N 1
ATOM 721 C CA . CYS A 1 90 ? 1.461 8.903 -4.423 1.00 88.31 90 CYS A CA 1
ATOM 722 C C . CYS A 1 90 ? 2.206 8.965 -3.080 1.00 88.31 90 CYS A C 1
ATOM 724 O O . CYS A 1 90 ? 1.574 8.875 -2.030 1.00 88.31 90 CYS A O 1
ATOM 726 N N . GLY A 1 91 ? 3.537 9.066 -3.084 1.00 87.69 91 GLY A N 1
ATOM 727 C CA . GLY A 1 91 ? 4.378 9.084 -1.882 1.00 87.69 91 GLY A CA 1
ATOM 728 C C . GLY A 1 91 ? 4.431 7.755 -1.118 1.00 87.69 91 GLY A C 1
ATOM 729 O O . GLY A 1 91 ? 4.899 7.702 0.017 1.00 87.69 91 GLY A O 1
ATOM 730 N N . ALA A 1 92 ? 3.854 6.671 -1.648 1.00 89.06 92 ALA A N 1
ATOM 731 C CA . ALA A 1 92 ? 3.905 5.362 -0.995 1.00 89.06 92 ALA A CA 1
ATOM 732 C C . ALA A 1 92 ? 5.290 4.724 -1.134 1.00 89.06 92 ALA A C 1
ATOM 734 O O . ALA A 1 92 ? 6.016 5.016 -2.082 1.00 89.06 92 ALA A O 1
ATOM 735 N N . ALA A 1 93 ? 5.638 3.816 -0.223 1.00 90.31 93 ALA A N 1
ATOM 736 C CA . ALA A 1 93 ? 6.826 2.994 -0.395 1.00 90.31 93 ALA A CA 1
ATOM 737 C C . ALA A 1 93 ? 6.644 2.081 -1.617 1.00 90.31 93 ALA A C 1
ATOM 739 O O . ALA A 1 93 ? 5.599 1.454 -1.792 1.00 90.31 93 ALA A O 1
ATOM 740 N N . MET A 1 94 ? 7.659 2.019 -2.468 1.00 91.31 94 MET A N 1
ATOM 741 C CA . MET A 1 94 ? 7.680 1.172 -3.649 1.00 91.31 94 MET A CA 1
ATOM 742 C C . MET A 1 94 ? 8.889 0.248 -3.635 1.00 91.31 94 MET A C 1
ATOM 744 O O . MET A 1 94 ? 9.974 0.619 -3.174 1.00 91.31 94 MET A O 1
ATOM 748 N N . ARG A 1 95 ? 8.678 -0.978 -4.116 1.00 91.69 95 ARG A N 1
ATOM 749 C CA . ARG A 1 95 ? 9.678 -2.045 -4.091 1.00 91.69 95 ARG A CA 1
ATOM 750 C C . ARG A 1 95 ? 10.577 -1.979 -5.311 1.00 91.69 95 ARG A C 1
ATOM 752 O O . ARG A 1 95 ? 10.119 -1.670 -6.414 1.00 91.69 95 ARG A O 1
ATOM 759 N N . PHE A 1 96 ? 11.845 -2.306 -5.109 1.00 91.50 96 PHE A N 1
ATOM 760 C CA . PHE A 1 96 ? 12.767 -2.530 -6.208 1.00 91.50 96 PHE A CA 1
ATOM 761 C C . PHE A 1 96 ? 12.585 -3.934 -6.791 1.00 91.50 96 PHE A C 1
ATOM 763 O O . PHE A 1 96 ? 12.457 -4.908 -6.053 1.00 91.50 96 PHE A O 1
ATOM 770 N N . LEU A 1 97 ? 12.595 -4.026 -8.115 1.00 90.75 97 LEU A N 1
ATOM 771 C CA . LEU A 1 97 ? 12.596 -5.270 -8.867 1.00 90.75 97 LEU A CA 1
ATOM 772 C C . LEU A 1 97 ? 13.937 -5.384 -9.585 1.00 90.75 97 LEU A C 1
ATOM 774 O O . LEU A 1 97 ? 14.278 -4.545 -10.429 1.00 90.75 97 LEU A O 1
ATOM 778 N N . GLU A 1 98 ? 14.693 -6.415 -9.224 1.00 88.38 98 GLU A N 1
ATOM 779 C CA . GLU A 1 98 ? 15.980 -6.701 -9.846 1.00 88.38 98 GLU A CA 1
ATOM 780 C C . GLU A 1 98 ? 15.801 -7.093 -11.319 1.00 88.38 98 GLU A C 1
ATOM 782 O O . GLU A 1 98 ? 14.776 -7.685 -11.678 1.00 88.38 98 GLU A O 1
ATOM 787 N N . PRO A 1 99 ? 16.762 -6.731 -12.188 1.00 89.62 99 PRO A N 1
ATOM 788 C CA . PRO A 1 99 ? 16.746 -7.180 -13.570 1.00 89.62 99 PRO A CA 1
ATOM 789 C C . PRO A 1 99 ? 16.835 -8.710 -13.625 1.00 89.62 99 PRO A C 1
ATOM 791 O O . PRO A 1 99 ? 17.691 -9.316 -12.984 1.00 89.62 99 PRO A O 1
ATOM 794 N N . GLY A 1 100 ? 15.941 -9.325 -14.390 1.00 88.31 100 GLY A N 1
ATOM 795 C CA . GLY A 1 100 ? 15.933 -10.756 -14.670 1.00 88.31 100 GLY A CA 1
ATOM 796 C C . GLY A 1 100 ? 16.604 -11.096 -16.001 1.00 88.31 100 GLY A C 1
ATOM 797 O O . GLY A 1 100 ? 16.927 -10.222 -16.805 1.00 88.31 100 GLY A O 1
ATOM 798 N N . ALA A 1 101 ? 16.782 -12.392 -16.253 1.00 87.75 101 ALA A N 1
ATOM 799 C CA . ALA A 1 101 ? 17.205 -12.883 -17.561 1.00 87.75 101 ALA A CA 1
ATOM 800 C C . ALA A 1 101 ? 16.095 -12.711 -18.615 1.00 87.75 101 ALA A C 1
ATOM 802 O O . ALA A 1 101 ? 14.909 -12.660 -18.280 1.00 87.75 101 ALA A O 1
ATOM 803 N N . VAL A 1 102 ? 16.493 -12.660 -19.892 1.00 88.56 102 VAL A N 1
ATOM 804 C CA . VAL A 1 102 ? 15.566 -12.710 -21.034 1.00 88.56 102 VAL A CA 1
ATOM 805 C C . VAL A 1 102 ? 14.770 -14.010 -20.968 1.00 88.56 102 VAL A C 1
ATOM 807 O O . VAL A 1 102 ? 15.341 -15.082 -20.762 1.00 88.56 102 VAL A O 1
ATOM 810 N N . LYS A 1 103 ? 13.455 -13.918 -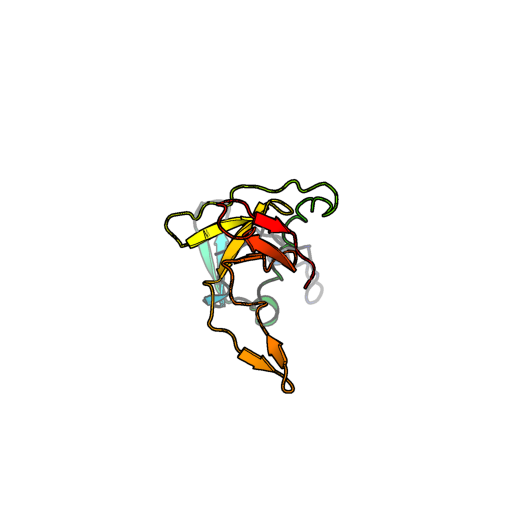21.157 1.00 89.94 103 LYS A N 1
ATOM 811 C CA . LYS A 1 103 ? 12.557 -15.077 -21.200 1.00 89.94 103 LYS A CA 1
ATOM 812 C C . LYS A 1 103 ? 12.053 -15.267 -22.624 1.00 89.94 103 LYS A C 1
ATOM 814 O O . LYS A 1 103 ? 11.963 -14.305 -23.376 1.00 89.94 103 LYS A O 1
ATOM 819 N N . ILE A 1 104 ? 11.721 -16.498 -23.001 1.00 89.62 104 ILE A N 1
ATOM 820 C CA . ILE A 1 104 ? 10.997 -16.768 -24.247 1.00 89.62 104 ILE A CA 1
ATOM 821 C C . ILE A 1 104 ? 9.529 -16.959 -23.872 1.00 89.62 104 ILE A C 1
ATOM 823 O O . ILE A 1 104 ? 9.206 -17.884 -23.131 1.00 89.62 104 ILE A O 1
ATOM 827 N N . VAL A 1 105 ? 8.660 -16.078 -24.361 1.00 87.00 105 VAL A N 1
ATOM 828 C CA . VAL A 1 105 ? 7.205 -16.132 -24.163 1.00 87.00 105 VAL A CA 1
ATOM 829 C C . VAL A 1 105 ? 6.566 -16.192 -25.547 1.00 87.00 105 VAL A C 1
ATOM 831 O O . VAL A 1 105 ? 6.878 -15.372 -26.407 1.00 87.00 105 VAL A O 1
ATOM 834 N N . ASP A 1 106 ? 5.747 -17.214 -25.800 1.00 87.44 106 ASP A N 1
ATOM 835 C CA . ASP A 1 106 ? 5.083 -17.447 -27.095 1.00 87.44 106 ASP A CA 1
ATOM 836 C C . ASP A 1 106 ? 6.038 -17.440 -28.306 1.00 87.44 106 ASP A C 1
ATOM 838 O O . ASP A 1 106 ? 5.751 -16.896 -29.373 1.00 87.44 106 ASP A O 1
ATOM 842 N N . GLY A 1 107 ? 7.230 -18.021 -28.129 1.00 89.56 107 GLY A N 1
ATOM 843 C CA . GLY A 1 107 ? 8.257 -18.094 -29.173 1.00 89.56 107 GLY A CA 1
ATOM 844 C C . GLY A 1 107 ? 8.958 -16.764 -29.478 1.00 89.56 107 GLY A C 1
ATOM 845 O O . GLY A 1 107 ? 9.759 -16.703 -30.409 1.00 89.56 107 GLY A O 1
ATOM 846 N N . ARG A 1 108 ? 8.697 -15.704 -28.702 1.00 87.31 108 ARG A N 1
ATOM 847 C CA . ARG A 1 108 ? 9.363 -14.400 -28.815 1.00 87.31 108 ARG A CA 1
ATOM 848 C C . ARG A 1 108 ? 10.212 -14.119 -27.582 1.00 87.31 108 ARG A C 1
ATOM 850 O O . ARG A 1 108 ? 9.859 -14.496 -26.468 1.00 87.31 108 ARG A O 1
ATOM 857 N N . ALA A 1 109 ? 11.342 -13.449 -27.787 1.00 87.62 109 ALA A N 1
ATOM 858 C CA . ALA A 1 109 ? 12.170 -12.977 -26.687 1.00 87.62 109 ALA A CA 1
ATOM 859 C C . ALA A 1 109 ? 11.467 -11.813 -25.970 1.00 87.62 109 ALA A C 1
ATOM 861 O O . ALA A 1 109 ? 11.184 -10.784 -26.583 1.00 87.62 109 ALA A O 1
ATOM 862 N N . ASP A 1 110 ? 11.216 -11.980 -24.676 1.00 85.94 110 ASP A N 1
ATOM 863 C CA . ASP A 1 110 ? 10.687 -10.962 -23.781 1.00 85.94 110 ASP A CA 1
ATOM 864 C C . ASP A 1 110 ? 11.821 -10.365 -22.940 1.00 85.94 110 ASP A C 1
ATOM 866 O O . ASP A 1 110 ? 12.516 -11.051 -22.180 1.00 85.94 110 ASP A O 1
ATOM 870 N N . MET A 1 111 ? 12.009 -9.057 -23.109 1.00 86.19 111 MET A N 1
ATOM 871 C CA . MET A 1 111 ? 13.038 -8.271 -22.439 1.00 86.19 111 MET A CA 1
ATOM 872 C C . MET A 1 111 ? 12.460 -7.287 -21.410 1.00 86.19 111 MET A C 1
ATOM 874 O O . MET A 1 111 ? 13.214 -6.479 -20.867 1.00 86.19 111 MET A O 1
ATOM 878 N N . SER A 1 112 ? 11.160 -7.341 -21.089 1.00 81.62 112 SER A N 1
ATOM 879 C CA . SER A 1 112 ? 10.503 -6.389 -20.171 1.00 81.62 112 SER A CA 1
ATOM 880 C C . SER A 1 112 ? 11.087 -6.384 -18.753 1.00 81.62 112 SER A C 1
ATOM 882 O O . SER A 1 112 ? 10.971 -5.392 -18.022 1.00 81.62 112 SER A O 1
ATOM 884 N N . ASP A 1 113 ? 11.681 -7.512 -18.356 1.00 85.00 113 ASP A N 1
ATOM 885 C CA . ASP A 1 113 ? 12.258 -7.759 -17.037 1.00 85.00 113 ASP A CA 1
ATOM 886 C C . ASP A 1 113 ? 13.774 -7.543 -16.979 1.00 85.00 113 ASP A C 1
ATOM 888 O O . ASP A 1 113 ? 14.342 -7.581 -15.893 1.00 85.00 113 ASP A O 1
ATOM 892 N N . THR A 1 114 ? 14.432 -7.289 -18.112 1.00 87.00 114 THR A N 1
ATOM 893 C CA . THR A 1 114 ? 15.906 -7.233 -18.209 1.00 87.00 114 THR A CA 1
ATOM 894 C C . THR A 1 114 ? 16.529 -5.996 -17.580 1.00 87.00 114 THR A C 1
ATOM 896 O O . THR A 1 114 ? 17.734 -5.952 -17.334 1.00 87.00 114 THR A O 1
ATOM 899 N N . VAL A 1 115 ? 15.714 -4.981 -17.297 1.00 89.00 115 VAL A N 1
ATOM 900 C CA . VAL A 1 115 ? 16.147 -3.744 -16.657 1.00 89.00 115 VAL A CA 1
ATOM 901 C C . VAL A 1 115 ? 15.597 -3.646 -15.243 1.00 89.00 115 VAL A C 1
ATOM 903 O O . VAL A 1 115 ? 14.493 -4.093 -14.928 1.00 89.00 115 VAL A O 1
ATOM 906 N N . ALA A 1 116 ? 16.386 -3.003 -14.391 1.00 89.69 116 ALA A N 1
ATOM 907 C CA . ALA A 1 116 ? 15.997 -2.626 -13.044 1.00 89.69 116 ALA A CA 1
ATOM 908 C C . ALA A 1 116 ? 14.711 -1.786 -13.051 1.00 89.69 116 ALA A C 1
ATOM 910 O O . ALA A 1 116 ? 14.571 -0.851 -13.849 1.00 89.69 116 ALA A O 1
ATOM 911 N N . ARG A 1 117 ? 13.784 -2.094 -12.139 1.00 91.69 117 ARG A N 1
ATOM 912 C CA . ARG A 1 117 ? 12.472 -1.437 -12.069 1.00 91.69 117 ARG A CA 1
ATOM 913 C C . ARG A 1 117 ? 12.070 -1.117 -10.641 1.00 91.69 117 ARG A C 1
ATOM 915 O O . ARG A 1 117 ? 12.529 -1.755 -9.701 1.00 91.69 117 ARG A O 1
ATOM 922 N N . PHE A 1 118 ? 11.159 -0.167 -10.487 1.00 92.50 118 PHE A N 1
ATOM 923 C CA . PHE A 1 118 ? 10.440 0.055 -9.237 1.00 92.50 118 PHE A CA 1
ATOM 924 C C . PHE A 1 118 ? 8.943 -0.086 -9.458 1.00 92.50 118 PHE A C 1
ATOM 926 O O . PHE A 1 118 ? 8.414 0.464 -10.423 1.00 92.50 118 PHE A O 1
ATOM 933 N N . LYS A 1 119 ? 8.265 -0.798 -8.555 1.00 92.00 119 LYS A N 1
ATOM 934 C CA . LYS A 1 119 ? 6.810 -0.969 -8.588 1.00 92.00 119 LYS A CA 1
ATOM 935 C C . LYS A 1 119 ? 6.177 -0.440 -7.309 1.00 92.00 119 LYS A C 1
ATOM 937 O O . LYS A 1 119 ? 6.552 -0.850 -6.211 1.00 92.00 119 LYS A O 1
ATOM 942 N N . CYS A 1 120 ? 5.196 0.444 -7.459 1.00 91.25 120 CYS A N 1
ATOM 943 C CA . CYS A 1 120 ? 4.339 0.891 -6.370 1.00 91.25 120 CYS A CA 1
ATOM 944 C C . CYS A 1 120 ? 3.042 0.077 -6.363 1.00 91.25 120 CYS A C 1
ATOM 946 O O . CYS A 1 120 ? 2.269 0.174 -7.310 1.00 91.25 120 CYS A O 1
ATOM 948 N N . ASP A 1 121 ? 2.781 -0.680 -5.297 1.00 89.56 121 ASP A N 1
ATOM 949 C CA . ASP A 1 121 ? 1.570 -1.508 -5.196 1.00 89.56 121 ASP A CA 1
ATOM 950 C C . ASP A 1 121 ? 0.316 -0.696 -4.783 1.00 89.56 121 ASP A C 1
ATOM 952 O O . ASP A 1 121 ? -0.801 -1.159 -4.966 1.00 89.56 121 ASP A O 1
ATOM 956 N N . GLU A 1 122 ? 0.478 0.545 -4.300 1.00 88.62 122 GLU A N 1
ATOM 957 C CA . GLU A 1 122 ? -0.639 1.421 -3.884 1.00 88.62 122 GLU A CA 1
ATOM 958 C C . GLU A 1 122 ? -1.274 2.204 -5.054 1.00 88.62 122 GLU A C 1
ATOM 960 O O . GLU A 1 122 ? -2.452 2.542 -5.008 1.00 88.62 122 GLU A O 1
ATOM 965 N N . CYS A 1 123 ? -0.513 2.525 -6.109 1.00 87.44 123 CYS A N 1
ATOM 966 C CA . CYS A 1 123 ? -1.031 3.232 -7.298 1.00 87.44 123 CYS A CA 1
ATOM 967 C C . CYS A 1 123 ? -0.689 2.534 -8.626 1.00 87.44 123 CYS A C 1
ATOM 969 O O . CYS A 1 123 ? -0.715 3.172 -9.680 1.00 87.44 123 CYS A O 1
ATOM 971 N N . ASP A 1 124 ? -0.292 1.259 -8.541 1.00 88.38 124 ASP A N 1
ATOM 972 C CA . ASP A 1 124 ? 0.129 0.363 -9.632 1.00 88.38 124 ASP A CA 1
ATOM 973 C C . ASP A 1 124 ? 1.077 1.006 -10.660 1.00 88.38 124 ASP A C 1
ATOM 975 O O . ASP A 1 124 ? 1.037 0.737 -11.857 1.00 88.38 124 ASP A O 1
ATOM 979 N N . SER A 1 125 ? 1.943 1.909 -10.194 1.00 89.62 125 SER A N 1
ATOM 980 C CA . SER A 1 125 ? 2.876 2.626 -11.063 1.00 89.62 125 SER A CA 1
ATOM 981 C C . SER A 1 125 ? 4.199 1.879 -11.174 1.00 89.62 125 SER A C 1
ATOM 983 O O . SER A 1 125 ? 4.777 1.474 -10.160 1.00 89.62 125 SER A O 1
ATOM 985 N N . LEU A 1 126 ? 4.682 1.726 -12.410 1.00 91.94 126 LEU A N 1
ATOM 986 C CA . LEU A 1 126 ? 5.938 1.065 -12.743 1.00 91.94 126 LEU A CA 1
ATOM 987 C C . LEU A 1 126 ? 6.936 2.088 -13.288 1.00 91.94 126 LEU A C 1
ATOM 989 O O . LEU A 1 126 ? 6.612 2.867 -14.181 1.00 91.94 126 LEU A O 1
ATOM 993 N N . TYR A 1 127 ? 8.156 2.063 -12.763 1.00 92.06 127 TYR A N 1
ATOM 994 C CA . TYR A 1 127 ? 9.257 2.897 -13.227 1.00 92.06 127 TYR A CA 1
ATOM 995 C C . TYR A 1 127 ? 10.379 2.012 -13.760 1.00 92.06 127 TYR A C 1
ATOM 9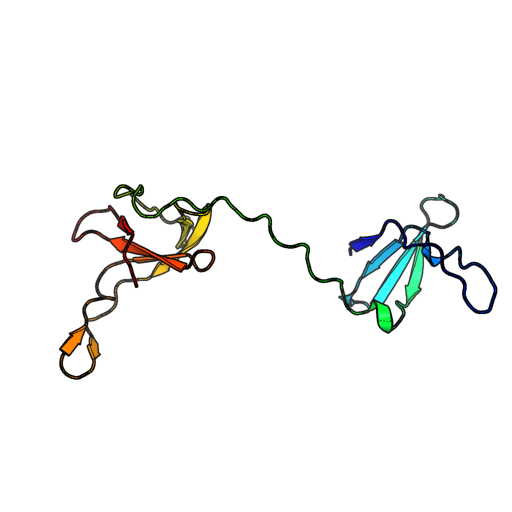97 O O . TYR A 1 127 ? 10.929 1.198 -13.015 1.00 92.06 127 TYR A O 1
ATOM 1005 N N . ARG A 1 128 ? 10.728 2.167 -15.038 1.00 91.56 128 ARG A N 1
ATOM 1006 C CA . ARG A 1 128 ? 11.806 1.431 -15.714 1.00 91.56 128 ARG A CA 1
ATOM 1007 C C . ARG A 1 128 ? 13.064 2.287 -15.790 1.00 91.56 128 ARG A C 1
ATOM 1009 O O . ARG A 1 128 ? 12.987 3.486 -16.053 1.00 91.56 128 ARG A O 1
ATOM 1016 N N . ARG A 1 129 ? 14.224 1.670 -15.555 1.00 91.62 129 ARG A N 1
ATOM 1017 C CA . ARG A 1 129 ? 15.523 2.321 -15.753 1.00 91.62 129 ARG A CA 1
ATOM 1018 C C . ARG A 1 129 ? 15.723 2.642 -17.233 1.00 91.62 129 ARG A C 1
ATOM 1020 O O . ARG A 1 129 ? 15.500 1.784 -18.085 1.00 91.62 129 ARG A O 1
ATOM 1027 N N . ILE A 1 130 ? 16.170 3.857 -17.533 1.00 89.38 130 ILE A N 1
ATOM 1028 C CA . ILE A 1 130 ? 16.480 4.275 -18.901 1.00 89.38 130 ILE A CA 1
ATOM 1029 C C . ILE A 1 130 ? 17.884 3.773 -19.249 1.00 89.38 130 ILE A C 1
ATOM 1031 O O . ILE A 1 130 ? 18.881 4.371 -18.834 1.00 89.38 130 ILE A O 1
ATOM 1035 N N . ALA A 1 131 ? 17.954 2.677 -20.007 1.00 84.69 131 ALA A N 1
ATOM 1036 C CA . ALA A 1 131 ? 19.194 2.091 -20.521 1.00 84.69 131 ALA A CA 1
ATOM 1037 C C . ALA A 1 131 ? 20.294 1.958 -19.438 1.00 84.69 131 ALA A C 1
ATOM 1039 O O . ALA A 1 131 ? 20.074 1.347 -18.391 1.00 84.69 131 ALA A O 1
ATOM 1040 N N . THR A 1 132 ? 21.476 2.533 -19.678 1.00 81.81 132 THR A N 1
ATOM 1041 C CA . THR A 1 132 ? 22.639 2.506 -18.774 1.00 81.81 132 THR A CA 1
ATOM 1042 C C . THR A 1 132 ? 22.660 3.653 -17.755 1.00 81.81 132 THR A C 1
ATOM 1044 O O . THR A 1 132 ? 23.592 3.754 -16.958 1.00 81.81 132 THR A O 1
ATOM 1047 N N . THR A 1 133 ? 21.646 4.522 -17.743 1.00 87.88 133 THR A N 1
ATOM 1048 C CA . THR A 1 133 ? 21.603 5.701 -16.863 1.00 87.88 133 THR A CA 1
ATOM 1049 C C . THR A 1 133 ? 21.096 5.356 -15.464 1.00 87.88 133 THR A C 1
ATOM 1051 O O . THR A 1 133 ? 20.485 4.318 -15.251 1.00 87.88 133 THR A O 1
ATOM 1054 N N . ASN A 1 134 ? 21.266 6.248 -14.488 1.00 86.38 134 ASN A N 1
ATOM 1055 C CA . ASN A 1 134 ? 20.646 6.106 -13.159 1.00 86.38 134 ASN A CA 1
ATOM 1056 C C . ASN A 1 134 ? 19.251 6.751 -13.066 1.00 86.38 134 ASN A C 1
ATOM 1058 O O . ASN A 1 134 ? 18.745 6.976 -11.966 1.00 86.38 134 ASN A O 1
ATOM 1062 N N . TYR A 1 135 ? 18.645 7.062 -14.214 1.00 91.38 135 TYR A N 1
ATOM 1063 C CA . TYR A 1 135 ? 17.321 7.658 -14.302 1.00 91.38 135 TYR A CA 1
ATOM 1064 C C . TYR A 1 135 ? 16.267 6.596 -14.573 1.00 91.38 135 TYR A C 1
ATOM 1066 O O . TYR A 1 135 ? 16.503 5.593 -15.249 1.00 91.38 135 TYR A O 1
ATOM 1074 N N . PHE A 1 136 ? 15.084 6.857 -14.042 1.00 92.69 136 PHE A N 1
ATOM 1075 C CA . PHE A 1 136 ? 13.913 6.024 -14.186 1.00 92.69 136 PHE A CA 1
ATOM 1076 C C . PHE A 1 136 ? 12.783 6.845 -14.784 1.00 92.69 136 PHE A C 1
ATOM 1078 O O . PHE A 1 136 ? 12.574 8.001 -14.412 1.00 92.69 136 PHE A O 1
ATOM 1085 N N . GLN A 1 137 ? 12.045 6.217 -15.689 1.00 91.88 137 GLN A N 1
ATOM 1086 C CA . GLN A 1 137 ? 10.860 6.782 -16.310 1.00 91.88 137 GLN A CA 1
ATOM 1087 C C . GLN A 1 137 ? 9.659 5.918 -15.972 1.00 91.88 137 GLN A C 1
ATOM 1089 O O . GLN A 1 137 ? 9.766 4.692 -15.890 1.00 91.88 137 GLN A O 1
ATOM 1094 N N . TRP A 1 138 ? 8.515 6.562 -15.776 1.00 91.25 138 TRP A N 1
ATOM 1095 C CA . TRP A 1 138 ? 7.258 5.842 -15.689 1.00 91.25 138 TRP A CA 1
ATOM 1096 C C . TRP A 1 138 ? 6.982 5.102 -17.005 1.00 91.25 138 TRP A C 1
ATOM 1098 O O . TRP A 1 138 ? 7.209 5.641 -18.087 1.00 91.25 138 TRP A O 1
ATOM 1108 N N . SER A 1 139 ? 6.501 3.869 -16.908 1.00 83.00 139 SER A N 1
ATOM 1109 C CA . SER A 1 139 ? 6.099 3.067 -18.059 1.00 83.00 139 SER A CA 1
ATOM 1110 C C . SER A 1 139 ? 4.726 2.463 -17.825 1.00 83.00 139 SER A C 1
ATOM 1112 O O . SER A 1 139 ? 4.447 1.977 -16.725 1.00 83.00 139 SER A O 1
ATOM 1114 N N . GLU A 1 140 ? 3.923 2.412 -18.880 1.00 73.81 140 GLU A N 1
ATOM 1115 C CA . GLU A 1 140 ? 2.715 1.594 -18.905 1.00 73.81 140 GLU A CA 1
ATOM 1116 C C . GLU A 1 140 ? 3.073 0.109 -18.780 1.00 73.81 140 GLU A C 1
ATOM 1118 O O . GLU A 1 140 ? 4.197 -0.315 -19.090 1.00 73.81 140 GLU A O 1
ATOM 1123 N N . LYS A 1 141 ? 2.129 -0.645 -18.216 1.00 60.56 141 LYS A N 1
ATOM 1124 C CA . LYS A 1 141 ? 2.263 -2.078 -17.983 1.00 60.56 141 LYS A CA 1
ATOM 1125 C C . LYS A 1 141 ? 2.237 -2.830 -19.304 1.00 60.56 141 LYS A C 1
ATOM 1127 O O . LYS A 1 141 ? 1.286 -2.593 -20.075 1.00 60.56 141 LYS A O 1
#

Sequence (141 aa):
MVHSEGGAVRVINGKVDYENVKPRYICYDCGIFYRELLRSGLYERFELPEDEKTPPPPPPKPKRRIKSTGELAPMQLKRNANGYCECPRCGAAMRFLEPGAVKIVDGRADMSDTVARFKCDECDSLYRRIATTNYFQWSEK

Organism: NCBI:txid2652309

Radius of gyration: 26.15 Å; chains: 1; bounding box: 60×34×69 Å

pLDDT: mean 85.9, std 6.59, range [60.56, 94.38]

Secondary structure (DSSP, 8-state):
-EEE-----EEETTEEE-STTS-EEEETTTTEEEEESTTSS-EEEEEPPGGGSSPPPPPPPP---PPPSTT---B-----TTSEEE-TTT--EEEEEPPPPPEEETTEEE-TTSS-EEEETTTTEEEEE-TTSS-EEEE--

Foldseek 3Di:
DDKDCFDDWDQDPNRIDPPRNFIWADDLVVQKIWGDDPPPPDIDIDGHDPVPSDDDDDDPDPQAQFDDQVPDDWDQFDADPVQWTADPGRRDTKHKQAADDFDQDPNDTDRVRRFIWIADPVVRWIWTDDPPDSITGTDDD